Protein AF-A0A151P510-F1 (afdb_monomer)

pLDDT: mean 70.35, std 12.23, range [36.59, 83.38]

Radius of gyration: 13.49 Å; Cα contacts (8 Å, |Δi|>4): 28; chains: 1; bounding box: 32×24×40 Å

Foldseek 3Di:
DLLVLLVLLVVLLVLQDQDPVPPPPGPSVVSVVVSCVQQVVRSPRDRPDVPVSVVVSVVSVCVSVPPPVVVPD

Mean predicted aligned error: 9.16 Å

InterPro domains:
  IPR037698 Ubiquinol-cytochrome-c reductase complex assembly factor 2 [PTHR34260] (1-71)

Solvent-accessible surface area (backbone atoms only — not comparable to full-atom values): 4459 Å² total; per-residue (Å²): 122,74,71,56,56,59,55,50,53,49,50,52,51,71,74,36,73,66,49,76,90,39,76,98,71,30,63,33,57,53,48,51,52,48,47,53,65,72,32,71,60,49,79,72,42,79,64,90,54,59,64,62,52,52,53,52,49,52,55,50,48,53,63,70,69,34,68,72,65,79,65,72,120

Structure (mmCIF, N/CA/C/O backbone):
data_AF-A0A151P510-F1
#
_entry.id   AF-A0A151P510-F1
#
loop_
_atom_site.group_PDB
_atom_site.id
_atom_site.type_symbol
_atom_site.label_atom_id
_atom_site.label_alt_id
_atom_site.label_comp_id
_atom_site.label_asym_id
_atom_site.label_entity_id
_atom_site.label_seq_id
_atom_site.pdbx_PDB_ins_code
_atom_site.Cartn_x
_atom_site.Cartn_y
_atom_site.Cartn_z
_atom_site.occupancy
_atom_site.B_iso_or_equiv
_atom_site.auth_seq_id
_atom_site.auth_comp_id
_atom_site.auth_asym_id
_atom_site.auth_atom_id
_atom_site.pdbx_PDB_model_num
ATOM 1 N N . MET A 1 1 ? -13.432 2.858 8.629 1.00 42.91 1 MET A N 1
ATOM 2 C CA . MET A 1 1 ? -13.250 1.438 9.014 1.00 42.91 1 MET A CA 1
ATOM 3 C C . MET A 1 1 ? -11.805 1.052 8.728 1.00 42.91 1 MET A C 1
ATOM 5 O O . MET A 1 1 ? -11.341 1.333 7.635 1.00 42.91 1 MET A O 1
ATOM 9 N N . ALA A 1 2 ? -11.077 0.493 9.697 1.00 42.25 2 ALA A N 1
ATOM 10 C CA . ALA A 1 2 ? -9.636 0.219 9.582 1.00 42.25 2 ALA A CA 1
ATOM 11 C C . ALA A 1 2 ? -9.279 -0.891 8.562 1.00 42.25 2 ALA A C 1
ATOM 13 O O . ALA A 1 2 ? -8.183 -0.869 8.003 1.00 42.25 2 ALA A O 1
ATOM 14 N N . ALA A 1 3 ? -10.231 -1.777 8.235 1.00 49.53 3 ALA A N 1
ATOM 15 C CA . ALA A 1 3 ? -10.082 -2.885 7.279 1.00 49.53 3 ALA A CA 1
ATOM 16 C C . ALA A 1 3 ? -9.709 -2.464 5.836 1.00 49.53 3 ALA A C 1
ATOM 18 O O . ALA A 1 3 ? -9.303 -3.286 5.018 1.00 49.53 3 ALA A O 1
ATOM 19 N N . THR A 1 4 ? -9.805 -1.179 5.480 1.00 63.19 4 THR A N 1
ATOM 20 C CA . THR A 1 4 ? -9.424 -0.698 4.142 1.00 63.19 4 THR A CA 1
ATOM 21 C C . THR A 1 4 ? -7.934 -0.396 3.985 1.00 63.19 4 THR A C 1
ATOM 23 O O . THR A 1 4 ? -7.460 -0.386 2.851 1.00 63.19 4 THR A O 1
ATOM 26 N N . ARG A 1 5 ? -7.172 -0.147 5.061 1.00 70.44 5 ARG A N 1
ATOM 27 C CA . ARG A 1 5 ? -5.774 0.323 4.940 1.00 70.44 5 ARG A CA 1
ATOM 28 C C . ARG A 1 5 ? -4.814 -0.777 4.507 1.00 70.44 5 ARG A C 1
ATOM 30 O O . ARG A 1 5 ? -4.104 -0.610 3.521 1.00 70.44 5 ARG A O 1
ATOM 37 N N . TYR A 1 6 ? -4.847 -1.923 5.182 1.00 73.12 6 TYR A N 1
ATOM 38 C CA . TYR A 1 6 ? -3.984 -3.056 4.841 1.00 73.12 6 TYR A CA 1
ATOM 39 C C . TYR A 1 6 ? -4.226 -3.544 3.404 1.00 73.12 6 TYR A C 1
ATOM 41 O O . TYR A 1 6 ? -3.287 -3.738 2.638 1.00 73.12 6 TYR A O 1
ATOM 49 N N . ARG A 1 7 ? -5.496 -3.621 2.985 1.00 76.62 7 ARG A N 1
ATOM 50 C CA . ARG A 1 7 ? -5.874 -3.995 1.611 1.00 76.62 7 ARG A CA 1
ATOM 51 C C . ARG A 1 7 ? -5.376 -3.003 0.560 1.00 76.62 7 ARG A C 1
ATOM 53 O O . ARG A 1 7 ? -5.001 -3.418 -0.531 1.00 76.62 7 ARG A O 1
ATOM 60 N N . ARG A 1 8 ? -5.358 -1.704 0.876 1.00 78.06 8 ARG A N 1
ATOM 61 C CA . ARG A 1 8 ? -4.778 -0.667 0.006 1.00 78.06 8 ARG A CA 1
ATOM 62 C C . ARG A 1 8 ? -3.269 -0.855 -0.154 1.00 78.06 8 ARG A C 1
ATOM 64 O O . ARG A 1 8 ? -2.780 -0.827 -1.276 1.00 78.06 8 ARG A O 1
ATOM 71 N N . PHE A 1 9 ? -2.552 -1.121 0.938 1.00 77.38 9 PHE A N 1
ATOM 72 C CA . PHE A 1 9 ? -1.119 -1.432 0.887 1.00 77.38 9 PHE A CA 1
ATOM 73 C C . PHE A 1 9 ? -0.817 -2.724 0.124 1.00 77.38 9 PHE A C 1
ATOM 75 O O . PHE A 1 9 ? 0.149 -2.763 -0.630 1.00 77.38 9 PHE A O 1
ATOM 82 N N . LEU A 1 10 ? -1.641 -3.763 0.279 1.00 79.38 10 LEU A N 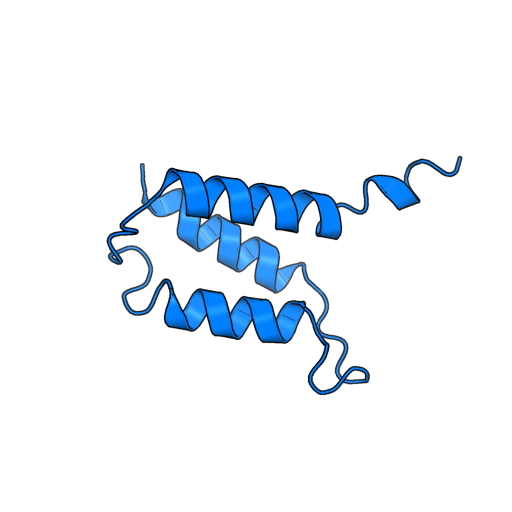1
ATOM 83 C CA . LEU A 1 10 ? -1.500 -5.001 -0.488 1.00 79.38 10 LEU A CA 1
ATOM 84 C C . LEU A 1 10 ? -1.664 -4.759 -1.988 1.00 79.38 10 LEU A C 1
ATOM 86 O O . LEU A 1 10 ? -0.786 -5.155 -2.749 1.00 79.38 10 LEU A O 1
ATOM 90 N N . LYS A 1 11 ? -2.717 -4.044 -2.404 1.00 81.38 11 LYS A N 1
ATOM 91 C CA . LYS A 1 11 ? -2.899 -3.666 -3.814 1.00 81.38 11 LYS A CA 1
ATOM 92 C C . LYS A 1 11 ? -1.718 -2.859 -4.348 1.00 81.38 11 LYS A C 1
ATOM 94 O O . LYS A 1 11 ? -1.197 -3.179 -5.407 1.00 81.38 11 LYS A O 1
ATOM 99 N N . LEU A 1 12 ? -1.238 -1.877 -3.583 1.00 79.25 12 LEU A N 1
ATOM 100 C CA . LEU A 1 12 ? -0.064 -1.092 -3.962 1.00 79.25 12 LEU A CA 1
ATOM 101 C C . LEU A 1 12 ? 1.182 -1.977 -4.132 1.00 79.25 12 LEU A C 1
ATOM 103 O O . LEU A 1 12 ? 1.947 -1.784 -5.069 1.00 79.25 12 LEU A O 1
ATOM 107 N N . CYS A 1 13 ? 1.382 -2.965 -3.255 1.00 78.19 13 CYS A N 1
ATOM 108 C CA . CYS A 1 13 ? 2.459 -3.945 -3.384 1.00 78.19 13 CYS A CA 1
ATOM 109 C C . CYS A 1 13 ? 2.296 -4.848 -4.616 1.00 78.19 13 CYS A C 1
ATOM 111 O O . CYS A 1 13 ? 3.304 -5.209 -5.214 1.00 78.19 13 CYS A O 1
ATOM 113 N N . GLU A 1 14 ? 1.075 -5.236 -4.991 1.00 78.69 14 GLU A N 1
ATOM 114 C CA . GLU A 1 14 ? 0.805 -6.015 -6.209 1.00 78.69 14 GLU A CA 1
ATOM 115 C C . GLU A 1 14 ? 1.088 -5.205 -7.479 1.00 78.69 14 GLU A C 1
ATOM 117 O O . GLU A 1 14 ? 1.713 -5.713 -8.407 1.00 78.69 14 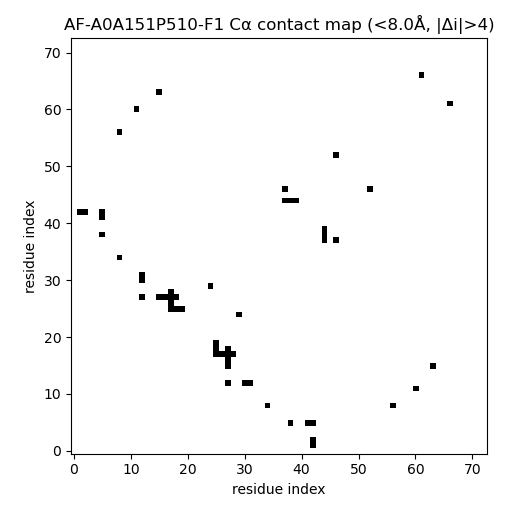GLU A O 1
ATOM 122 N N . GLU A 1 15 ? 0.686 -3.933 -7.502 1.00 77.00 15 GLU A N 1
ATOM 123 C CA . GLU A 1 15 ? 0.890 -3.036 -8.642 1.00 77.00 15 GLU A CA 1
ATOM 124 C C . GLU A 1 15 ? 2.330 -2.511 -8.747 1.00 77.00 15 GLU A C 1
ATOM 126 O O . GLU A 1 15 ? 2.719 -1.988 -9.795 1.00 77.00 15 GLU A O 1
ATOM 131 N N . TRP A 1 16 ? 3.128 -2.610 -7.679 1.00 76.75 16 TRP A N 1
ATOM 132 C CA . TRP A 1 16 ? 4.520 -2.174 -7.689 1.00 76.75 16 TRP A CA 1
ATOM 133 C C . TRP A 1 16 ? 5.436 -3.262 -8.270 1.00 76.75 16 TRP A C 1
ATOM 135 O O . TRP A 1 16 ? 5.625 -4.316 -7.640 1.00 76.75 16 TRP A O 1
ATOM 145 N N . PRO A 1 17 ? 6.067 -3.018 -9.434 1.00 70.44 17 PRO A N 1
ATOM 146 C CA . PRO A 1 17 ? 6.943 -3.998 -10.056 1.00 70.44 17 PRO A CA 1
ATOM 147 C C . PRO A 1 17 ? 8.180 -4.221 -9.184 1.00 70.44 17 PRO A C 1
ATOM 149 O O . PRO A 1 17 ? 8.832 -3.266 -8.764 1.00 70.44 17 PRO A O 1
ATOM 152 N N . VAL A 1 18 ? 8.502 -5.487 -8.914 1.00 70.50 18 VAL A N 1
ATOM 153 C CA . VAL A 1 18 ? 9.785 -5.856 -8.306 1.00 70.50 18 VAL A CA 1
ATOM 154 C C . VAL A 1 18 ? 10.788 -6.009 -9.420 1.00 70.50 18 VAL A C 1
ATOM 156 O O . VAL A 1 18 ? 10.726 -6.970 -10.188 1.00 70.50 18 VAL A O 1
ATOM 159 N N . ASP A 1 19 ? 11.717 -5.070 -9.506 1.00 64.44 19 ASP A N 1
ATOM 160 C CA . ASP A 1 19 ? 12.831 -5.208 -10.421 1.00 64.44 19 ASP A CA 1
ATOM 161 C C . ASP A 1 19 ? 13.917 -6.058 -9.752 1.00 64.44 19 ASP A C 1
ATOM 163 O O . ASP A 1 19 ? 14.738 -5.575 -8.966 1.00 64.44 19 ASP A O 1
ATOM 167 N N . ALA A 1 20 ? 13.919 -7.355 -10.067 1.00 63.47 20 ALA A N 1
ATOM 168 C CA . ALA A 1 20 ? 14.935 -8.292 -9.592 1.00 63.47 20 ALA A CA 1
ATOM 169 C C . ALA A 1 20 ? 16.355 -7.900 -10.046 1.00 63.47 20 ALA A C 1
ATOM 171 O O . ALA A 1 20 ? 17.328 -8.296 -9.406 1.00 63.47 20 ALA A O 1
ATOM 172 N N . SER A 1 21 ? 16.488 -7.071 -11.093 1.00 65.50 21 SER A N 1
ATOM 173 C CA . SER A 1 21 ? 17.777 -6.543 -11.545 1.00 65.50 21 SER A CA 1
ATOM 174 C C . SER A 1 21 ? 18.341 -5.468 -10.604 1.00 65.50 21 SER A C 1
ATOM 176 O O . SER A 1 21 ? 19.528 -5.142 -10.686 1.00 65.50 21 SER A O 1
ATOM 178 N N . LYS A 1 22 ? 17.525 -4.920 -9.691 1.00 64.81 22 LYS A N 1
ATOM 179 C CA . LYS A 1 22 ? 17.920 -3.944 -8.662 1.00 64.81 22 LYS A CA 1
ATOM 180 C C . LYS A 1 22 ? 17.983 -4.598 -7.284 1.00 64.81 22 LYS A C 1
ATOM 182 O O . LYS A 1 22 ? 17.344 -4.156 -6.327 1.00 64.81 22 LYS A O 1
ATOM 187 N N . TRP A 1 23 ? 18.796 -5.643 -7.165 1.00 55.41 23 TRP A N 1
ATOM 188 C CA . TRP A 1 23 ? 19.041 -6.317 -5.890 1.00 55.41 23 TRP A CA 1
ATOM 189 C C . TRP A 1 23 ? 19.454 -5.334 -4.783 1.00 55.41 23 TRP A C 1
ATOM 191 O O . TRP A 1 23 ? 20.405 -4.564 -4.921 1.00 55.41 23 TRP A O 1
ATOM 201 N N . GLY A 1 24 ? 18.678 -5.333 -3.694 1.00 60.19 24 GLY A N 1
ATOM 202 C CA . GLY A 1 24 ? 18.883 -4.503 -2.501 1.00 60.19 24 GLY A CA 1
ATOM 203 C C . GLY A 1 24 ? 18.385 -3.054 -2.588 1.00 60.19 24 GLY A C 1
ATOM 204 O O . GLY A 1 24 ? 18.329 -2.384 -1.561 1.00 60.19 24 GLY A O 1
ATOM 205 N N . ARG A 1 25 ? 17.998 -2.562 -3.774 1.00 66.38 25 ARG A N 1
ATOM 206 C CA . ARG A 1 25 ? 17.505 -1.181 -3.983 1.00 66.38 25 ARG A CA 1
ATOM 207 C C . ARG A 1 25 ? 16.084 -1.111 -4.534 1.00 66.38 25 ARG A C 1
ATOM 209 O O . ARG A 1 25 ? 15.573 -0.020 -4.777 1.00 66.38 25 ARG A O 1
ATOM 216 N N . ASP A 1 26 ? 15.459 -2.262 -4.752 1.00 76.31 26 ASP A N 1
ATOM 217 C CA . ASP A 1 26 ? 14.090 -2.331 -5.228 1.00 76.31 26 ASP A CA 1
ATOM 218 C C . ASP A 1 26 ? 13.105 -1.854 -4.150 1.00 76.31 26 ASP A C 1
ATOM 220 O O . ASP A 1 26 ? 12.987 -2.429 -3.062 1.00 76.31 26 ASP A O 1
ATOM 224 N N . LEU A 1 27 ? 12.385 -0.782 -4.480 1.00 73.75 27 LEU A N 1
ATOM 225 C CA . LEU A 1 27 ? 11.369 -0.190 -3.616 1.00 73.75 27 LEU A CA 1
ATOM 226 C C . LEU A 1 27 ? 10.213 -1.161 -3.361 1.00 73.75 27 LEU A C 1
ATOM 228 O O . LEU A 1 27 ? 9.690 -1.178 -2.252 1.00 73.75 27 LEU A O 1
ATOM 232 N N . GLY A 1 28 ? 9.855 -2.008 -4.331 1.00 76.81 2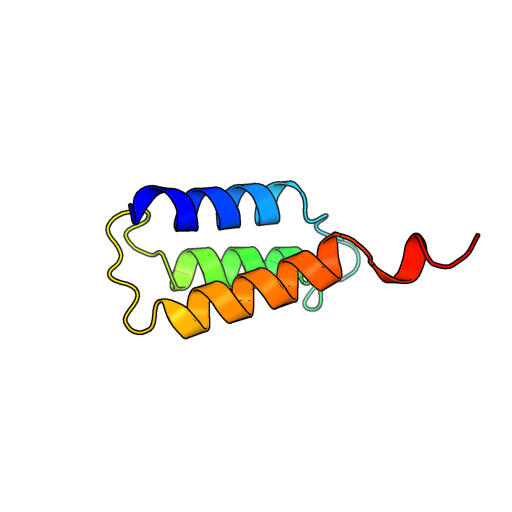8 GLY A N 1
ATOM 233 C CA . GLY A 1 28 ? 8.781 -2.988 -4.177 1.00 76.81 28 GLY A CA 1
ATOM 234 C C . GLY A 1 28 ? 9.113 -4.067 -3.143 1.00 76.81 28 GLY A C 1
ATOM 235 O O . GLY A 1 28 ? 8.268 -4.435 -2.325 1.00 76.81 28 GLY A O 1
ATOM 236 N N . SER A 1 29 ? 10.347 -4.564 -3.141 1.00 80.25 29 SER A N 1
ATOM 237 C CA . SER A 1 29 ? 10.832 -5.537 -2.156 1.00 80.25 29 SER A CA 1
ATOM 238 C C . SER A 1 29 ? 10.950 -4.913 -0.767 1.00 80.25 29 SER A C 1
ATOM 240 O O . SER A 1 29 ? 10.503 -5.505 0.217 1.00 80.25 29 SER A O 1
ATOM 242 N N . HIS A 1 30 ? 11.483 -3.688 -0.682 1.00 81.69 30 HIS A N 1
ATOM 243 C CA . HIS A 1 30 ? 11.565 -2.961 0.585 1.00 81.69 30 HIS A CA 1
ATOM 244 C C . HIS A 1 30 ? 10.173 -2.666 1.166 1.00 81.69 30 HIS A C 1
ATOM 246 O O . HIS A 1 30 ? 9.954 -2.825 2.368 1.00 81.69 30 HIS A O 1
ATOM 252 N N . LEU A 1 31 ? 9.214 -2.296 0.311 1.00 79.56 31 LEU A N 1
ATOM 253 C CA . LEU A 1 31 ? 7.840 -2.021 0.711 1.00 79.56 31 LEU A CA 1
ATOM 254 C C . LEU A 1 31 ? 7.157 -3.272 1.267 1.00 79.56 31 LEU A C 1
ATOM 256 O O . LEU A 1 31 ? 6.581 -3.207 2.350 1.00 79.56 31 LEU A O 1
ATOM 260 N N . ARG A 1 32 ? 7.276 -4.421 0.589 1.00 82.44 32 ARG A N 1
ATOM 261 C CA . ARG A 1 32 ? 6.717 -5.695 1.077 1.00 82.44 32 ARG A CA 1
ATOM 262 C C . ARG A 1 32 ? 7.290 -6.085 2.439 1.00 82.44 32 ARG A C 1
ATOM 264 O O . ARG A 1 32 ? 6.530 -6.471 3.322 1.00 82.44 32 ARG A O 1
ATOM 271 N N . GLY A 1 33 ? 8.600 -5.920 2.636 1.00 82.62 33 GLY A N 1
ATOM 272 C CA . GLY A 1 33 ? 9.246 -6.160 3.929 1.00 82.62 33 GLY A CA 1
ATOM 273 C C . GLY A 1 33 ? 8.724 -5.236 5.032 1.00 82.62 33 GLY A C 1
ATOM 274 O O . GLY A 1 33 ? 8.373 -5.704 6.115 1.00 82.62 33 GLY A O 1
ATOM 275 N N . ARG A 1 34 ? 8.596 -3.932 4.746 1.00 81.50 34 ARG A N 1
ATOM 276 C CA . ARG A 1 34 ? 8.021 -2.966 5.695 1.00 81.50 34 ARG A CA 1
ATOM 277 C C . ARG A 1 34 ? 6.560 -3.251 6.013 1.00 81.50 34 ARG A C 1
ATOM 279 O O . ARG A 1 34 ? 6.193 -3.173 7.176 1.00 81.50 34 ARG A O 1
ATOM 286 N N . VAL A 1 35 ? 5.735 -3.586 5.022 1.00 79.75 35 VAL A N 1
ATOM 287 C CA . VAL A 1 35 ? 4.320 -3.931 5.235 1.00 79.75 35 VAL A CA 1
ATOM 288 C C . VAL A 1 35 ? 4.208 -5.198 6.082 1.00 79.75 35 VAL A C 1
ATOM 290 O O . VAL A 1 35 ? 3.427 -5.217 7.025 1.00 79.75 35 VAL A O 1
ATOM 293 N N . ALA A 1 36 ? 5.028 -6.221 5.826 1.00 81.69 36 ALA A N 1
ATOM 294 C CA . ALA A 1 36 ? 5.052 -7.436 6.640 1.00 81.69 36 ALA A CA 1
ATOM 295 C C . ALA A 1 36 ? 5.483 -7.175 8.098 1.00 81.69 36 ALA A C 1
ATOM 297 O O . ALA A 1 36 ? 4.951 -7.797 9.014 1.00 81.69 36 ALA A O 1
ATOM 298 N N . GLN A 1 37 ? 6.417 -6.244 8.331 1.00 81.19 37 GLN A N 1
ATOM 299 C CA . GLN A 1 37 ? 6.807 -5.829 9.685 1.00 81.19 37 GLN A CA 1
ATOM 300 C C . GLN A 1 37 ? 5.743 -4.965 10.372 1.00 81.19 37 GLN A C 1
ATOM 302 O O . GLN A 1 37 ? 5.423 -5.199 11.535 1.00 81.19 37 GLN A O 1
ATOM 307 N N . ALA A 1 38 ? 5.208 -3.968 9.666 1.00 76.06 38 ALA A N 1
ATOM 308 C CA . ALA A 1 38 ? 4.254 -3.002 10.203 1.00 76.06 38 ALA A CA 1
ATOM 309 C C . ALA A 1 38 ? 2.863 -3.608 10.431 1.00 76.06 38 ALA A C 1
ATOM 311 O O . ALA A 1 38 ? 2.164 -3.176 11.337 1.00 76.06 38 ALA A O 1
ATOM 312 N N . PHE A 1 39 ? 2.476 -4.614 9.643 1.00 76.06 39 PHE A N 1
ATOM 313 C CA . PHE A 1 39 ? 1.208 -5.338 9.750 1.00 76.06 39 PHE A CA 1
ATOM 314 C C . PHE A 1 39 ? 1.451 -6.806 10.114 1.00 76.06 39 PHE A C 1
ATOM 316 O O . PHE A 1 39 ? 0.977 -7.718 9.436 1.00 76.06 39 PHE A O 1
ATOM 323 N N . ARG A 1 40 ? 2.204 -7.049 11.194 1.00 72.88 40 ARG A N 1
ATOM 324 C CA . ARG A 1 40 ? 2.516 -8.409 11.669 1.00 72.88 40 ARG A CA 1
ATOM 325 C C . ARG A 1 40 ? 1.263 -9.218 12.030 1.00 72.88 40 ARG A C 1
ATOM 327 O O . ARG A 1 40 ? 1.260 -10.434 11.879 1.00 72.88 40 ARG A O 1
ATOM 334 N N . GLU A 1 41 ? 0.206 -8.541 12.471 1.00 76.00 41 GLU A N 1
ATOM 335 C CA . GLU A 1 41 ? -1.110 -9.123 12.783 1.00 76.00 41 GLU A CA 1
ATOM 336 C C . GLU A 1 41 ? -2.161 -8.798 11.698 1.00 76.00 41 GLU A C 1
ATOM 338 O O . GLU A 1 41 ? -3.365 -8.944 11.916 1.00 76.00 41 GLU A O 1
ATOM 343 N N . GLY A 1 42 ? -1.720 -8.335 10.520 1.00 73.00 42 GLY A N 1
ATOM 344 C CA . GLY A 1 42 ? -2.583 -8.017 9.384 1.00 73.00 42 GLY A CA 1
ATOM 345 C C . GLY A 1 42 ? -3.592 -6.906 9.686 1.00 73.00 42 GLY A C 1
ATOM 346 O O . GLY A 1 42 ? -3.228 -5.809 10.103 1.00 73.00 42 GLY A O 1
ATOM 347 N N . GLU A 1 43 ? -4.880 -7.187 9.469 1.00 67.12 43 GLU A N 1
ATOM 348 C CA . GLU A 1 43 ? -5.977 -6.231 9.698 1.00 67.12 43 GLU A CA 1
ATOM 349 C C . GLU A 1 43 ? -6.218 -5.918 11.189 1.00 67.12 43 GLU A C 1
ATOM 351 O O . GLU A 1 43 ? -6.868 -4.917 11.491 1.00 67.12 43 GLU A O 1
ATOM 356 N N . ASN A 1 44 ? -5.679 -6.729 12.110 1.00 63.66 44 ASN A N 1
ATOM 357 C CA . ASN A 1 44 ? -5.793 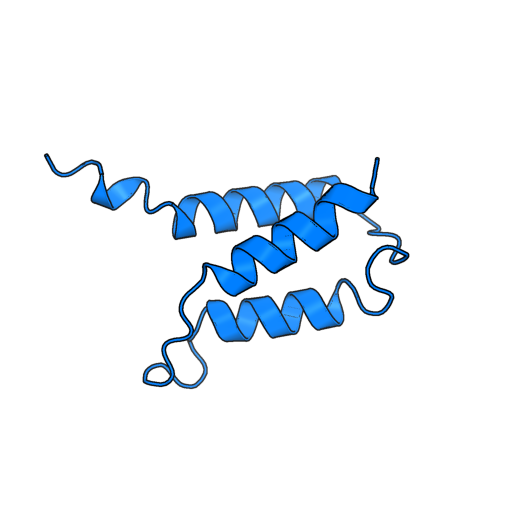-6.520 13.558 1.00 63.66 44 ASN A CA 1
ATOM 358 C C . ASN A 1 44 ? -4.659 -5.675 14.149 1.00 63.66 44 ASN A C 1
ATOM 360 O O . ASN A 1 44 ? -4.748 -5.284 15.313 1.00 63.66 44 ASN A O 1
ATOM 364 N N . THR A 1 45 ? -3.607 -5.365 13.381 1.00 70.38 45 THR A N 1
ATOM 365 C CA . THR A 1 45 ? -2.503 -4.559 13.907 1.00 70.38 45 THR A CA 1
ATOM 366 C C . THR A 1 45 ? -2.980 -3.146 14.227 1.00 70.38 45 THR A C 1
ATOM 368 O O . THR A 1 45 ? -3.409 -2.395 13.346 1.00 70.38 45 THR A O 1
ATOM 371 N N . GLN A 1 46 ? -2.881 -2.767 15.501 1.00 63.94 46 GLN A N 1
ATOM 372 C CA . GLN A 1 46 ? -3.140 -1.401 15.936 1.00 63.94 46 GLN A CA 1
ATOM 373 C C . GLN A 1 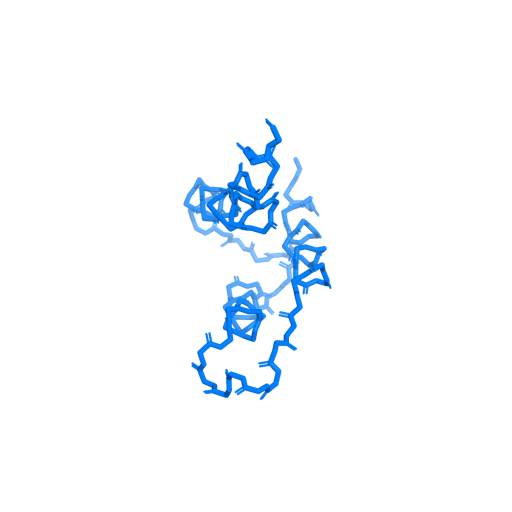46 ? -1.979 -0.509 15.503 1.00 63.94 46 GLN A C 1
ATOM 375 O O . GLN A 1 46 ? -0.930 -0.448 16.141 1.00 63.94 46 GLN A O 1
ATOM 380 N N . VAL A 1 47 ? -2.164 0.169 14.372 1.00 67.44 47 VAL A N 1
ATOM 381 C CA . VAL A 1 47 ? -1.229 1.187 13.896 1.00 67.44 47 VAL A CA 1
ATOM 382 C C . VAL A 1 47 ? -1.228 2.328 14.911 1.00 67.44 47 VAL A C 1
ATOM 384 O O . VAL A 1 47 ? -2.223 3.040 15.028 1.00 67.44 47 VAL A O 1
ATOM 387 N N . ALA A 1 48 ? -0.118 2.484 15.637 1.00 68.75 48 ALA A N 1
ATOM 388 C CA . ALA A 1 48 ? 0.028 3.495 16.686 1.00 68.75 48 ALA A CA 1
ATOM 389 C C . ALA A 1 48 ? -0.241 4.917 16.163 1.00 68.75 48 ALA A C 1
ATOM 391 O O . ALA A 1 48 ? -0.958 5.678 16.805 1.00 68.75 48 ALA A O 1
ATOM 392 N N . ASN A 1 49 ? 0.253 5.221 14.955 1.00 74.62 49 ASN A N 1
ATOM 393 C CA . ASN A 1 49 ? 0.053 6.499 14.273 1.00 74.62 49 ASN A CA 1
ATOM 394 C C . ASN A 1 49 ? -0.621 6.273 12.909 1.00 74.62 4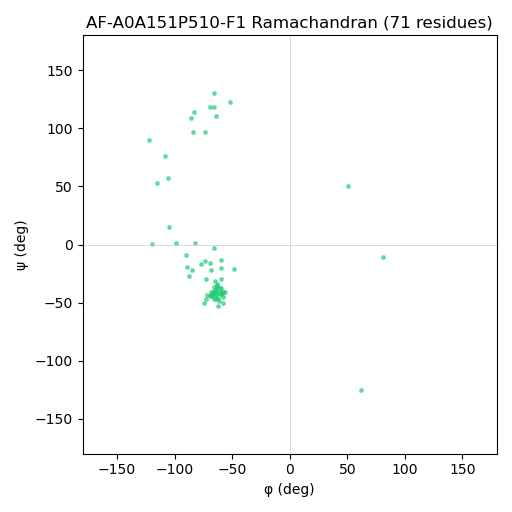9 ASN A C 1
ATOM 396 O O . ASN A 1 49 ? 0.060 6.042 11.903 1.00 74.62 49 ASN A O 1
ATOM 400 N N . PRO A 1 50 ? -1.961 6.290 12.844 1.00 73.06 50 PRO A N 1
ATOM 401 C CA . PRO A 1 50 ? -2.677 6.077 11.590 1.00 73.06 50 PRO A CA 1
ATOM 402 C C . PRO A 1 50 ? -2.424 7.193 10.564 1.00 73.06 50 PRO A C 1
ATOM 404 O O . PRO A 1 50 ? -2.405 6.899 9.372 1.00 73.06 50 PRO A O 1
ATOM 407 N N . GLU A 1 51 ? -2.187 8.433 11.007 1.00 78.94 51 GLU A N 1
ATOM 408 C CA . GLU A 1 51 ? -1.877 9.574 10.129 1.00 78.94 51 GLU A CA 1
ATOM 409 C C . GLU A 1 51 ? -0.536 9.403 9.410 1.00 78.94 51 GLU A C 1
ATOM 411 O O . GLU A 1 51 ? -0.487 9.520 8.189 1.00 78.94 51 GLU A O 1
ATOM 416 N N . ASP A 1 52 ? 0.523 9.019 10.129 1.00 78.31 52 ASP A N 1
ATOM 417 C CA . ASP A 1 52 ? 1.836 8.747 9.526 1.00 78.31 52 ASP A CA 1
ATOM 418 C C . ASP A 1 52 ? 1.752 7.618 8.490 1.00 78.31 52 ASP A C 1
ATOM 420 O O . ASP A 1 52 ? 2.399 7.651 7.441 1.00 78.31 52 ASP A O 1
ATOM 424 N N . CYS A 1 53 ? 0.934 6.601 8.775 1.00 76.88 53 CYS A N 1
ATOM 425 C CA . CYS A 1 53 ? 0.728 5.469 7.881 1.00 76.88 53 CYS A CA 1
ATOM 426 C C . CYS A 1 53 ? 0.002 5.892 6.594 1.00 76.88 53 CYS A C 1
ATOM 428 O O . CYS A 1 53 ? 0.425 5.513 5.498 1.00 76.88 53 CYS A O 1
ATOM 430 N N . ASP A 1 54 ? -1.043 6.716 6.720 1.00 79.81 54 ASP A N 1
ATOM 431 C CA . ASP A 1 54 ? -1.779 7.272 5.582 1.00 79.81 54 ASP A CA 1
ATOM 432 C C . ASP A 1 54 ? -0.890 8.242 4.768 1.00 79.81 54 ASP A C 1
ATOM 434 O O . ASP A 1 54 ? -0.850 8.153 3.541 1.00 79.81 54 ASP A O 1
ATOM 438 N N . GLN A 1 55 ? -0.084 9.089 5.416 1.00 82.81 55 GLN A N 1
ATOM 439 C CA . GLN A 1 55 ? 0.845 10.012 4.750 1.00 82.81 55 GLN A CA 1
ATOM 440 C C . GLN A 1 55 ? 1.955 9.275 3.981 1.00 82.81 55 GLN A C 1
ATOM 442 O O . GLN A 1 55 ? 2.340 9.655 2.866 1.00 82.81 55 GLN A O 1
ATOM 447 N N . MET A 1 56 ? 2.465 8.184 4.553 1.00 81.56 56 MET A N 1
ATOM 448 C CA . MET A 1 56 ? 3.456 7.332 3.904 1.00 81.56 56 MET A CA 1
ATOM 449 C C . MET A 1 56 ? 2.845 6.583 2.715 1.00 81.56 56 MET A C 1
ATOM 451 O O . MET A 1 56 ? 3.465 6.516 1.653 1.00 81.56 56 MET A O 1
ATOM 455 N N . TYR A 1 57 ? 1.610 6.090 2.855 1.00 81.25 57 TYR A N 1
ATOM 456 C CA . TYR A 1 57 ? 0.850 5.502 1.753 1.00 81.25 57 TYR A CA 1
ATOM 457 C C . TYR A 1 57 ? 0.660 6.495 0.601 1.00 81.25 57 TYR A C 1
ATOM 459 O O . TYR A 1 57 ? 0.985 6.174 -0.540 1.00 81.25 57 TYR A O 1
ATOM 467 N N . GLU A 1 58 ? 0.200 7.717 0.882 1.00 82.69 58 GLU A N 1
ATOM 468 C CA . GLU A 1 58 ? 0.026 8.755 -0.141 1.00 82.69 58 GLU A CA 1
ATOM 469 C C . GLU A 1 58 ? 1.333 9.077 -0.867 1.00 82.69 58 GLU A C 1
ATOM 471 O O . GLU A 1 58 ? 1.351 9.215 -2.093 1.00 82.69 58 GLU A O 1
ATOM 476 N N . SER A 1 59 ? 2.438 9.161 -0.124 1.00 83.38 59 SER A N 1
ATOM 477 C CA . SER A 1 59 ? 3.763 9.409 -0.695 1.00 8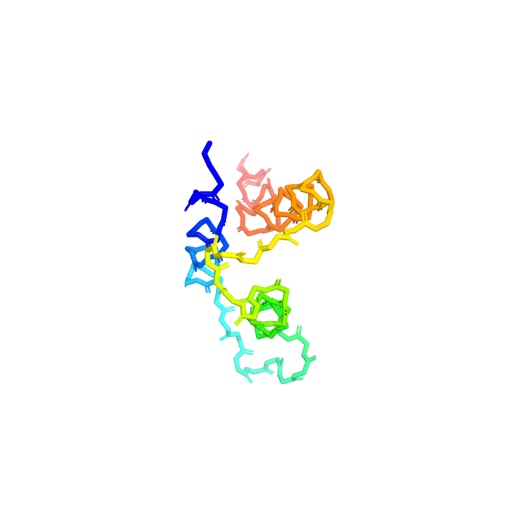3.38 59 SER A CA 1
ATOM 478 C C . SER A 1 59 ? 4.168 8.305 -1.673 1.00 83.38 59 SER A C 1
ATOM 480 O O . SER A 1 59 ? 4.663 8.591 -2.762 1.00 83.38 59 SER A O 1
ATOM 482 N N . LEU A 1 60 ? 3.904 7.043 -1.328 1.00 80.31 60 LEU A N 1
ATOM 483 C CA . LEU A 1 60 ? 4.186 5.900 -2.194 1.00 80.31 60 LEU A CA 1
ATOM 484 C C . LEU A 1 60 ? 3.270 5.873 -3.420 1.00 80.31 60 LEU A C 1
ATOM 486 O O . LEU A 1 60 ? 3.757 5.697 -4.533 1.00 80.31 60 LEU A O 1
ATOM 490 N N . VAL A 1 61 ? 1.968 6.112 -3.246 1.00 79.94 61 VAL A N 1
ATOM 491 C CA . VAL A 1 61 ? 1.010 6.193 -4.359 1.00 79.94 61 VAL A CA 1
ATOM 492 C C . VAL A 1 61 ? 1.423 7.275 -5.354 1.00 79.94 61 VAL A C 1
ATOM 494 O O . VAL A 1 61 ? 1.370 7.033 -6.556 1.00 79.94 61 VAL A O 1
ATOM 497 N N . ARG A 1 62 ? 1.893 8.443 -4.894 1.00 79.50 62 ARG A N 1
ATOM 498 C CA . ARG A 1 62 ? 2.395 9.519 -5.773 1.00 79.50 62 ARG A CA 1
ATOM 499 C C . ARG A 1 62 ? 3.596 9.090 -6.618 1.00 79.50 62 ARG A C 1
ATOM 501 O O . ARG A 1 62 ? 3.697 9.487 -7.777 1.00 79.50 62 ARG A O 1
ATOM 508 N N . ILE A 1 63 ? 4.493 8.285 -6.051 1.00 77.25 63 ILE A N 1
ATOM 509 C CA . ILE A 1 63 ? 5.648 7.743 -6.777 1.00 77.25 63 ILE A CA 1
ATOM 510 C C . ILE A 1 63 ? 5.186 6.669 -7.777 1.00 77.25 63 ILE A C 1
ATOM 512 O O . ILE A 1 63 ? 5.619 6.690 -8.928 1.00 77.25 63 ILE A O 1
ATOM 516 N N . HIS A 1 64 ? 4.279 5.773 -7.366 1.00 69.25 64 HIS A N 1
ATOM 517 C CA . HIS A 1 64 ? 3.730 4.693 -8.203 1.00 69.25 64 HIS A CA 1
ATOM 518 C C . HIS A 1 64 ? 2.957 5.214 -9.414 1.00 69.25 64 HIS A C 1
ATOM 520 O O . HIS A 1 64 ? 3.260 4.860 -10.551 1.00 69.25 64 HIS A O 1
ATOM 526 N N . THR A 1 65 ? 1.997 6.108 -9.168 1.00 67.38 65 THR A N 1
ATOM 527 C CA . THR A 1 65 ? 1.131 6.703 -10.199 1.00 67.38 6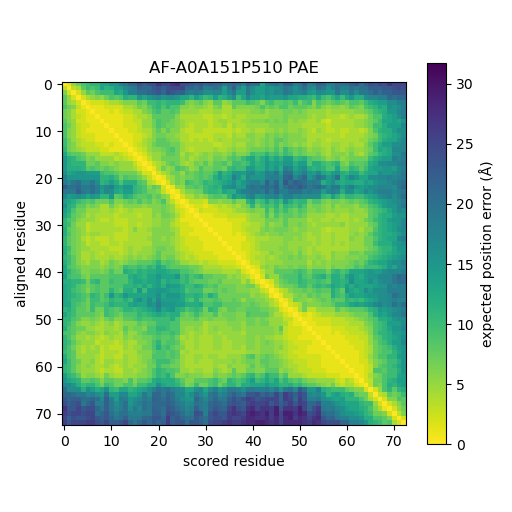5 THR A CA 1
ATOM 528 C C . THR A 1 65 ? 1.887 7.591 -11.177 1.00 67.38 65 THR A C 1
ATOM 530 O O . THR A 1 65 ? 1.303 8.064 -12.150 1.00 67.38 65 THR A O 1
ATOM 533 N N . ASN A 1 66 ? 3.193 7.784 -10.962 1.00 61.66 66 ASN A N 1
ATOM 534 C CA . ASN A 1 66 ? 4.087 8.409 -11.915 1.00 61.66 66 ASN A CA 1
ATOM 535 C C . ASN A 1 66 ? 3.518 9.742 -12.414 1.00 61.66 66 ASN A C 1
ATOM 537 O O . ASN A 1 66 ? 3.449 10.000 -13.618 1.00 61.66 66 ASN A O 1
ATOM 541 N N . TYR A 1 67 ? 3.113 10.597 -11.466 1.00 51.69 67 TYR A N 1
ATOM 542 C CA . TYR A 1 67 ? 2.621 11.954 -11.730 1.00 51.69 67 TYR A CA 1
ATOM 543 C C . TYR A 1 67 ? 3.545 12.744 -12.686 1.00 51.69 67 TYR A C 1
ATOM 545 O O . TYR A 1 67 ? 3.105 13.668 -13.363 1.00 51.69 67 TYR A O 1
ATOM 553 N N . HIS A 1 68 ? 4.816 12.347 -12.810 1.00 48.12 68 HIS A N 1
ATOM 554 C CA . HIS A 1 68 ? 5.790 12.951 -13.716 1.00 48.12 68 HIS A CA 1
ATOM 555 C C . HIS A 1 68 ? 5.862 12.354 -15.133 1.00 48.12 68 HIS A C 1
ATOM 557 O O . HIS A 1 68 ? 6.340 13.049 -16.025 1.00 48.12 68 HIS A O 1
ATOM 563 N N . LYS A 1 69 ? 5.378 11.131 -15.397 1.00 44.25 69 LYS A N 1
ATOM 564 C CA . LYS A 1 69 ? 5.410 10.540 -16.753 1.00 44.25 69 LYS A CA 1
ATOM 565 C C . LYS A 1 69 ? 4.189 10.921 -17.596 1.00 44.25 69 LYS A C 1
ATOM 567 O O . LYS A 1 69 ? 4.319 11.046 -18.803 1.00 44.25 69 LYS A O 1
ATOM 572 N N . ASN A 1 70 ? 3.050 11.211 -16.959 1.00 44.38 70 ASN A N 1
ATOM 573 C CA . ASN A 1 70 ? 1.872 11.798 -17.622 1.00 44.38 70 ASN A CA 1
ATOM 574 C C . ASN A 1 70 ? 1.958 13.331 -17.793 1.00 44.38 70 ASN A C 1
ATOM 576 O O . ASN A 1 70 ? 1.021 13.939 -18.297 1.00 44.38 70 ASN A O 1
ATOM 580 N N . LYS A 1 71 ? 3.061 13.972 -17.371 1.00 41.78 71 LYS A N 1
ATOM 581 C CA . LYS A 1 71 ? 3.299 15.417 -17.549 1.00 41.78 71 LYS A CA 1
ATOM 582 C C . LYS A 1 71 ? 4.196 15.755 -18.748 1.00 41.78 71 LYS A C 1
ATOM 584 O O . LYS A 1 71 ? 4.504 16.924 -18.954 1.00 41.78 71 LYS A O 1
ATOM 589 N N . ILE A 1 72 ? 4.629 14.744 -19.503 1.00 41.91 72 ILE A N 1
ATOM 590 C CA . ILE A 1 72 ? 5.312 14.910 -20.789 1.00 41.91 72 ILE A CA 1
ATOM 591 C C . ILE A 1 72 ? 4.333 14.457 -21.872 1.00 41.91 72 ILE A C 1
ATOM 593 O O . ILE A 1 72 ? 4.400 13.343 -22.386 1.00 41.91 72 ILE A O 1
ATOM 597 N N . THR 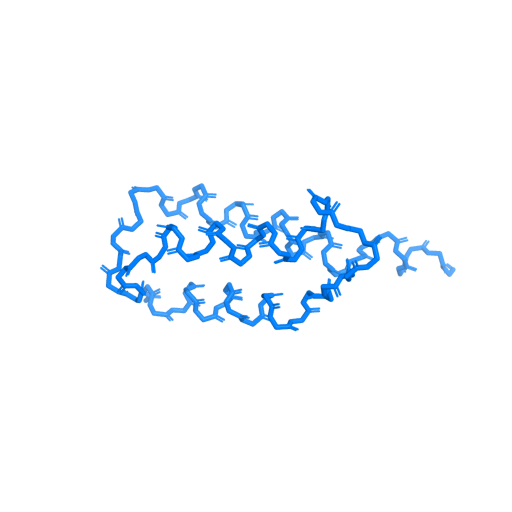A 1 73 ? 3.357 15.305 -22.162 1.00 36.59 73 THR A N 1
ATOM 598 C CA . THR A 1 73 ? 2.691 15.370 -23.464 1.00 36.59 73 THR A CA 1
ATOM 599 C C . THR A 1 73 ? 2.490 16.838 -23.777 1.00 36.59 73 THR A C 1
ATOM 601 O O . THR A 1 73 ? 2.122 17.577 -22.835 1.00 36.59 73 THR A O 1
#

Secondary structure (DSSP, 8-state):
-THHHHHHHHHHHHHS---TTSTTT-HHHHHHHHHHHHTTTGGG---S-HHHHHHHHHHHHHHHTTTTTTT--

Organism: Alligator mississippiensis (NCBI:txid8496)

Sequence (73 aa):
MAATRYRRFLKLCEEWPVDASKWGRDLGSHLRGRVAQAFREGENTQVANPEDCDQMYESLVRIHTNYHKNKIT